Protein AF-E0UNJ6-F1 (afdb_monomer_lite)

Organism: Gloeothece verrucosa (strain PCC 7822) (NCBI:txid497965)

Radius of gyration: 20.44 Å; chains: 1; bounding box: 39×30×59 Å

Secondary structure (DSSP, 8-state):
-----PPP------HHHHHHHHHHHHHTTS-HHHHHHHHHHHHHHHHHHTT-S-THHHHHHHHHHHHHHHTTPPPPHHHHHHHHHHTT--HHHHHHHHHHHT---

Structure (mmCIF, N/CA/C/O backbone):
data_AF-E0UNJ6-F1
#
_entry.id   AF-E0UNJ6-F1
#
loop_
_atom_site.group_PDB
_atom_site.id
_atom_site.type_symbol
_atom_site.label_atom_id
_atom_site.label_alt_id
_atom_site.label_comp_id
_atom_site.label_asym_id
_atom_site.label_entity_id
_atom_site.label_seq_id
_atom_site.pdbx_PDB_ins_code
_atom_site.Cartn_x
_atom_site.Cartn_y
_atom_site.Cartn_z
_atom_site.occupancy
_atom_site.B_iso_or_equiv
_atom_site.auth_seq_id
_atom_site.auth_comp_id
_atom_site.auth_asym_id
_atom_site.auth_atom_id
_atom_site.pdbx_PDB_model_num
ATOM 1 N N . MET A 1 1 ? 7.438 19.150 11.777 1.00 32.78 1 MET A N 1
ATOM 2 C CA . MET A 1 1 ? 8.409 18.359 10.988 1.00 32.78 1 MET A CA 1
ATOM 3 C C . MET A 1 1 ? 7.740 17.036 10.649 1.00 32.78 1 MET A C 1
ATOM 5 O O . MET A 1 1 ? 7.672 16.172 11.511 1.00 32.78 1 MET A O 1
ATOM 9 N N . THR A 1 2 ? 7.133 16.905 9.469 1.00 41.06 2 THR A N 1
ATOM 10 C CA . THR A 1 2 ? 6.477 15.654 9.058 1.00 41.06 2 THR A CA 1
ATOM 11 C C . THR A 1 2 ? 7.558 14.631 8.712 1.00 41.06 2 THR A C 1
ATOM 13 O O . THR A 1 2 ? 8.374 14.833 7.816 1.00 41.06 2 THR A O 1
ATOM 16 N N . ASN A 1 3 ? 7.634 13.558 9.495 1.00 41.41 3 ASN A N 1
ATOM 17 C CA . ASN A 1 3 ? 8.621 12.504 9.311 1.00 41.41 3 ASN A CA 1
ATOM 18 C C . ASN A 1 3 ? 8.174 11.637 8.123 1.00 41.41 3 ASN A C 1
ATOM 20 O O . ASN A 1 3 ? 7.312 10.771 8.278 1.00 41.41 3 ASN A O 1
ATOM 24 N N . VAL A 1 4 ? 8.698 11.909 6.923 1.00 50.72 4 VAL A N 1
ATOM 25 C CA . VAL A 1 4 ? 8.439 11.080 5.736 1.00 50.72 4 VAL A CA 1
ATOM 26 C C . VAL A 1 4 ? 9.159 9.748 5.939 1.00 50.72 4 VAL A C 1
ATOM 28 O O . VAL A 1 4 ? 10.328 9.575 5.597 1.00 50.72 4 VAL A O 1
ATOM 31 N N . THR A 1 5 ? 8.469 8.803 6.568 1.00 56.72 5 THR A N 1
ATOM 32 C CA . THR A 1 5 ? 9.004 7.470 6.841 1.00 56.72 5 THR A CA 1
ATOM 33 C C . THR A 1 5 ? 8.970 6.642 5.560 1.00 56.72 5 THR A C 1
ATOM 35 O O . THR A 1 5 ? 7.941 6.101 5.166 1.00 56.72 5 THR A O 1
ATOM 38 N N . SER A 1 6 ? 10.121 6.537 4.895 1.00 70.31 6 SER A N 1
ATOM 39 C CA . SER A 1 6 ? 10.298 5.629 3.760 1.00 70.31 6 SER A CA 1
ATOM 40 C C . SER A 1 6 ? 10.377 4.181 4.254 1.00 70.31 6 SER A C 1
ATOM 42 O O . SER A 1 6 ? 11.215 3.846 5.096 1.00 70.31 6 SER A O 1
ATOM 44 N N . LYS A 1 7 ? 9.499 3.310 3.743 1.00 79.00 7 LYS A N 1
ATOM 45 C CA . LYS A 1 7 ? 9.528 1.861 3.996 1.00 79.00 7 LYS A CA 1
ATOM 46 C C . LYS A 1 7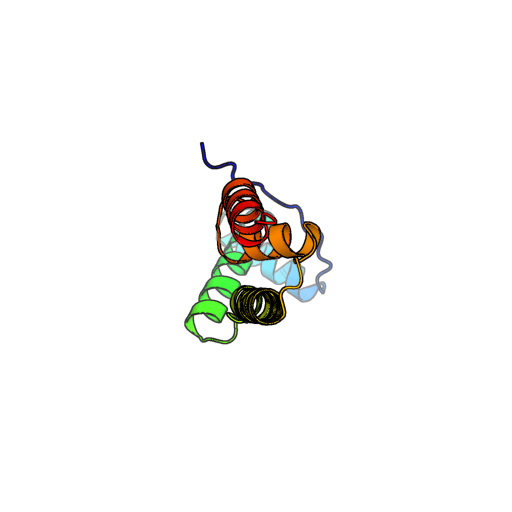 ? 10.089 1.143 2.769 1.00 79.00 7 LYS A C 1
ATOM 48 O O . LYS A 1 7 ? 9.700 1.446 1.646 1.00 79.00 7 LYS A O 1
ATOM 53 N N . 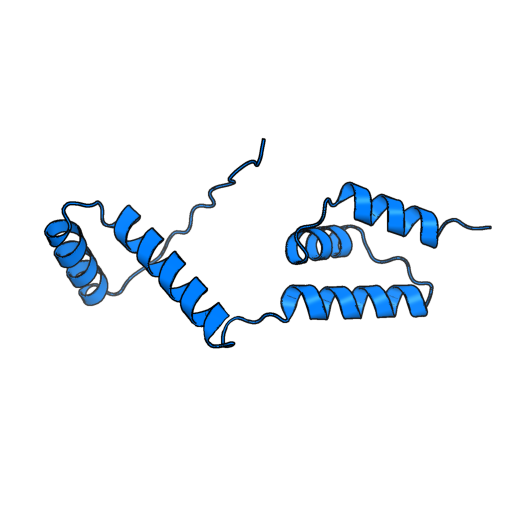ARG A 1 8 ? 10.997 0.184 2.982 1.00 83.06 8 ARG A N 1
ATOM 54 C CA . ARG A 1 8 ? 11.588 -0.623 1.901 1.00 83.06 8 ARG A CA 1
ATOM 55 C C . ARG A 1 8 ? 10.705 -1.827 1.586 1.00 83.06 8 ARG A C 1
ATOM 57 O O . ARG A 1 8 ? 10.284 -2.537 2.495 1.00 83.06 8 ARG A O 1
ATOM 64 N N . LEU A 1 9 ? 10.487 -2.063 0.298 1.00 84.12 9 LEU A N 1
ATOM 65 C CA . LEU A 1 9 ? 9.755 -3.200 -0.246 1.00 84.12 9 LEU A CA 1
ATOM 66 C C . LEU A 1 9 ? 10.682 -3.951 -1.210 1.00 84.12 9 LEU A C 1
ATOM 68 O O . LEU A 1 9 ? 11.254 -3.332 -2.103 1.00 84.12 9 LEU A O 1
ATOM 72 N N . ASN A 1 10 ? 10.836 -5.263 -1.027 1.00 88.94 10 ASN A N 1
ATOM 73 C CA . ASN A 1 10 ? 11.558 -6.126 -1.965 1.00 88.94 10 ASN A CA 1
ATOM 74 C C . ASN A 1 10 ? 10.535 -6.866 -2.829 1.00 88.94 10 ASN A C 1
ATOM 76 O O . ASN A 1 10 ? 9.637 -7.512 -2.291 1.00 88.94 10 ASN A O 1
ATOM 80 N N . LEU A 1 11 ? 10.666 -6.768 -4.151 1.00 85.25 11 LEU A N 1
ATOM 81 C CA . LEU A 1 11 ? 9.755 -7.377 -5.119 1.00 85.25 11 LEU A CA 1
ATOM 82 C C . LEU A 1 11 ? 10.529 -8.338 -6.019 1.00 85.25 11 LEU A C 1
ATOM 84 O O . LEU A 1 11 ? 11.663 -8.058 -6.398 1.00 85.25 11 LEU A O 1
ATOM 88 N N . SER A 1 12 ? 9.906 -9.462 -6.362 1.00 92.31 12 SER A N 1
ATOM 89 C CA . SER A 1 12 ? 10.379 -10.360 -7.418 1.00 92.31 12 SER A CA 1
ATOM 90 C C . SER A 1 12 ? 9.510 -10.140 -8.648 1.00 92.31 12 SER A C 1
ATOM 92 O O . SER A 1 12 ? 8.286 -10.212 -8.550 1.00 92.31 12 SER A O 1
ATOM 94 N N . LEU A 1 13 ? 10.139 -9.832 -9.779 1.00 90.12 13 LEU A N 1
ATOM 95 C CA . LEU A 1 13 ? 9.459 -9.537 -11.036 1.00 90.12 13 LEU A CA 1
ATOM 96 C C . LEU A 1 13 ? 9.776 -10.640 -12.054 1.00 90.12 13 LEU A C 1
ATOM 98 O O . LEU A 1 13 ? 10.905 -11.134 -12.064 1.00 90.12 13 LEU A O 1
ATOM 102 N N . PRO A 1 14 ? 8.819 -11.019 -12.916 1.00 95.75 14 PRO A N 1
ATOM 103 C CA . PRO A 1 14 ? 9.117 -11.812 -14.100 1.00 95.75 14 PRO A CA 1
ATOM 104 C C . PRO A 1 14 ? 10.162 -11.116 -14.978 1.00 95.75 14 PRO A C 1
ATOM 106 O O . PRO A 1 14 ? 10.163 -9.890 -15.085 1.00 95.75 14 PRO A O 1
ATOM 109 N N . GLU A 1 15 ? 11.010 -11.896 -15.643 1.00 94.06 15 GLU A N 1
ATOM 110 C CA . GLU A 1 15 ? 12.163 -11.374 -16.389 1.00 94.06 15 GLU A CA 1
ATOM 111 C C . GLU A 1 15 ? 11.768 -10.383 -17.493 1.00 94.06 15 GLU A C 1
ATOM 113 O O . GLU A 1 15 ? 12.325 -9.293 -17.563 1.00 94.06 15 GLU A O 1
ATOM 118 N N . HIS A 1 16 ? 10.707 -10.682 -18.250 1.00 96.44 16 HIS A N 1
ATOM 119 C CA . HIS A 1 16 ? 10.180 -9.769 -19.272 1.00 96.44 16 HIS A CA 1
ATOM 120 C C . HIS A 1 16 ? 9.793 -8.395 -18.698 1.00 96.44 16 HIS A C 1
ATOM 122 O O . HIS A 1 16 ? 10.108 -7.363 -19.279 1.00 96.44 16 HIS A O 1
ATOM 128 N N . LEU A 1 17 ? 9.161 -8.368 -17.521 1.00 94.75 17 LEU A N 1
ATOM 129 C CA . LEU A 1 17 ? 8.733 -7.128 -16.880 1.00 94.75 17 LEU A CA 1
ATOM 130 C C . LEU A 1 17 ? 9.935 -6.333 -16.354 1.00 94.75 17 LEU A C 1
ATOM 132 O O . LEU A 1 17 ? 9.923 -5.102 -16.358 1.00 94.75 17 LEU A O 1
ATOM 136 N N . TYR A 1 18 ? 10.967 -7.035 -15.882 1.00 95.25 18 TYR A N 1
ATOM 137 C CA . TYR A 1 18 ? 12.215 -6.413 -15.456 1.00 95.25 18 TYR A CA 1
ATOM 138 C C . TYR A 1 18 ? 12.928 -5.737 -16.633 1.00 95.25 18 TYR A C 1
ATOM 140 O O . TYR A 1 18 ? 13.351 -4.587 -16.506 1.00 95.25 18 TYR A O 1
ATOM 148 N N . ASP A 1 19 ? 13.013 -6.413 -17.779 1.00 96.56 19 ASP A N 1
ATOM 149 C CA . ASP A 1 19 ? 13.629 -5.860 -18.986 1.00 96.56 19 ASP A CA 1
ATOM 150 C C . ASP A 1 19 ? 12.863 -4.648 -19.522 1.00 96.56 19 ASP A C 1
ATOM 152 O O . ASP A 1 19 ? 13.480 -3.614 -19.794 1.00 96.56 19 ASP A O 1
ATOM 156 N N . ASP A 1 20 ? 11.532 -4.723 -19.585 1.00 96.56 20 ASP A N 1
ATOM 157 C CA . ASP A 1 20 ? 10.683 -3.597 -19.990 1.00 96.56 20 ASP A CA 1
ATOM 158 C C . ASP A 1 20 ? 10.882 -2.387 -19.066 1.00 96.56 20 ASP A C 1
ATOM 160 O O . ASP A 1 20 ? 11.041 -1.248 -19.520 1.00 96.56 20 ASP A O 1
ATOM 164 N N . LEU A 1 21 ? 10.929 -2.628 -17.750 1.00 95.06 21 LEU A N 1
ATOM 165 C CA . LEU A 1 21 ? 11.175 -1.584 -16.759 1.00 95.06 21 LEU A CA 1
ATOM 166 C C . LEU A 1 21 ? 12.571 -0.972 -16.926 1.00 95.06 21 LEU A C 1
ATOM 168 O O . LEU A 1 21 ? 12.716 0.247 -16.811 1.00 95.06 21 LEU A O 1
ATOM 172 N N . ARG A 1 22 ? 13.588 -1.791 -17.212 1.00 95.94 22 ARG A N 1
ATOM 173 C CA . ARG A 1 22 ? 14.959 -1.328 -17.455 1.00 95.94 22 ARG A CA 1
ATOM 174 C C . ARG A 1 22 ? 15.031 -0.435 -18.686 1.00 95.94 22 ARG A C 1
ATOM 176 O O . ARG A 1 22 ? 15.488 0.699 -18.575 1.00 95.94 22 ARG A O 1
ATOM 183 N N . ILE A 1 23 ? 14.515 -0.910 -19.820 1.00 97.38 23 ILE A N 1
ATOM 184 C CA . ILE A 1 23 ? 14.502 -0.164 -21.087 1.00 97.38 23 ILE A CA 1
ATOM 185 C C . ILE A 1 23 ? 13.786 1.176 -20.902 1.00 97.38 23 ILE A C 1
ATOM 187 O O . ILE A 1 23 ? 14.261 2.219 -21.359 1.00 97.38 23 ILE A O 1
ATOM 191 N N . TRP A 1 24 ? 12.657 1.176 -20.192 1.00 97.38 24 TRP A N 1
ATOM 192 C CA . TRP A 1 24 ? 11.905 2.400 -19.954 1.00 97.38 24 TRP A CA 1
ATOM 193 C C . TRP A 1 24 ? 12.625 3.374 -19.011 1.00 97.38 24 TRP A C 1
ATOM 195 O O . TRP A 1 24 ? 12.565 4.591 -19.217 1.00 97.38 24 TRP A O 1
ATOM 205 N N . ALA A 1 25 ? 13.318 2.863 -17.992 1.00 96.75 25 ALA A N 1
ATOM 206 C CA . ALA A 1 25 ? 14.121 3.673 -17.080 1.00 96.75 25 ALA A CA 1
ATOM 207 C C . ALA A 1 25 ? 15.272 4.361 -17.824 1.00 96.75 25 ALA A C 1
ATOM 209 O O . ALA A 1 25 ? 15.436 5.580 -17.700 1.00 96.75 25 ALA A O 1
ATOM 210 N N . ASP A 1 26 ? 15.980 3.598 -18.660 1.00 97.12 26 ASP A N 1
ATOM 211 C CA . ASP A 1 26 ? 17.078 4.081 -19.497 1.00 97.12 26 ASP A CA 1
ATOM 212 C C . ASP A 1 26 ? 16.592 5.156 -20.476 1.00 97.12 26 ASP A C 1
ATOM 214 O O . ASP A 1 26 ? 17.192 6.228 -20.571 1.00 97.12 26 ASP A O 1
ATOM 218 N N . HIS A 1 27 ? 15.443 4.938 -21.125 1.00 97.19 27 HIS A N 1
ATOM 219 C CA . HIS A 1 27 ? 14.835 5.919 -22.028 1.00 97.19 27 HIS A CA 1
ATOM 220 C C . HIS A 1 27 ? 14.477 7.244 -21.327 1.00 97.19 27 HIS A C 1
ATOM 222 O O . HIS A 1 27 ? 14.527 8.308 -21.940 1.00 97.19 27 HIS A O 1
ATOM 228 N N . GLN A 1 28 ? 14.103 7.208 -20.044 1.00 94.62 28 GLN A N 1
ATOM 229 C CA . GLN A 1 28 ? 13.814 8.415 -19.258 1.00 94.62 28 GLN A CA 1
ATOM 230 C C . GLN A 1 28 ? 15.049 9.016 -18.569 1.00 94.62 28 GLN A C 1
ATOM 232 O O . GLN A 1 28 ? 14.920 10.040 -17.895 1.00 94.62 28 GLN A O 1
ATOM 237 N N . GLY A 1 29 ? 16.223 8.387 -18.682 1.00 95.50 29 GLY A N 1
ATOM 238 C CA . GLY A 1 29 ? 17.435 8.819 -17.987 1.00 95.50 29 GLY A CA 1
ATOM 239 C C . GLY A 1 29 ? 17.310 8.764 -16.460 1.00 95.50 29 GLY A C 1
ATOM 240 O O . GLY A 1 29 ? 17.891 9.598 -15.764 1.00 95.50 29 GLY A O 1
ATOM 241 N N . ARG A 1 30 ? 16.527 7.819 -15.920 1.00 93.94 30 ARG A N 1
ATOM 242 C CA . ARG A 1 30 ? 16.305 7.667 -14.471 1.00 93.94 30 ARG A CA 1
ATOM 243 C C . ARG A 1 30 ? 16.591 6.247 -14.006 1.00 93.94 30 ARG A C 1
ATOM 245 O O . ARG A 1 30 ? 16.552 5.312 -14.790 1.00 93.94 30 ARG A O 1
ATOM 252 N N . SER A 1 31 ? 16.843 6.062 -12.709 1.00 95.50 31 SER A N 1
ATOM 253 C CA . SER A 1 31 ? 17.044 4.717 -12.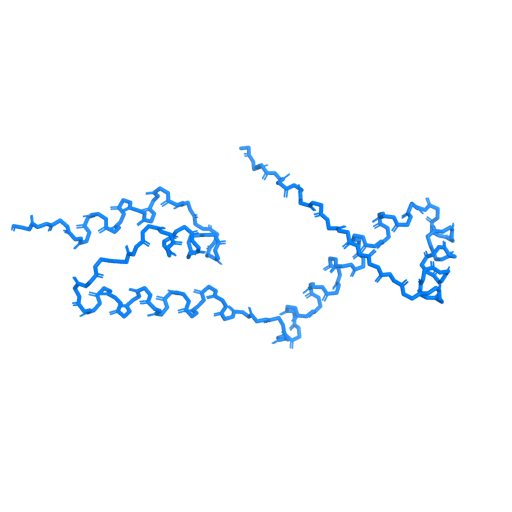162 1.00 95.50 31 SER A CA 1
ATOM 254 C C . SER A 1 31 ? 15.752 3.894 -12.210 1.00 95.50 31 SER A C 1
ATOM 256 O O . SER A 1 31 ? 14.653 4.427 -12.020 1.00 95.50 31 SER A O 1
ATOM 258 N N . MET A 1 32 ? 15.880 2.574 -12.382 1.00 94.31 32 MET A N 1
ATOM 259 C CA . MET A 1 32 ? 14.737 1.653 -12.318 1.00 94.31 32 MET A CA 1
ATOM 260 C C . MET A 1 32 ? 13.970 1.767 -10.998 1.00 94.31 32 MET A C 1
ATOM 262 O O . MET A 1 32 ? 12.746 1.736 -11.002 1.00 94.31 32 MET A O 1
ATOM 266 N N . ALA A 1 33 ? 14.670 1.960 -9.874 1.00 91.44 33 ALA A N 1
ATOM 267 C CA . ALA A 1 33 ? 14.040 2.135 -8.566 1.00 91.44 33 ALA A CA 1
ATOM 268 C C . ALA A 1 33 ? 13.154 3.392 -8.517 1.00 91.44 33 ALA A C 1
ATOM 270 O O . ALA A 1 33 ? 12.029 3.340 -8.021 1.00 91.44 33 ALA A O 1
ATOM 271 N N . ASN A 1 34 ? 13.624 4.509 -9.081 1.00 92.12 34 ASN A N 1
ATOM 272 C CA . ASN A 1 34 ? 12.828 5.733 -9.161 1.00 92.12 34 ASN A CA 1
ATOM 273 C C . ASN A 1 34 ? 11.638 5.560 -10.111 1.00 92.12 34 ASN A C 1
ATOM 275 O O . ASN A 1 34 ? 10.542 6.032 -9.804 1.00 92.12 34 ASN A O 1
ATOM 279 N N . LEU A 1 35 ? 11.827 4.855 -11.236 1.00 94.19 35 LEU A N 1
ATOM 280 C CA . LEU A 1 35 ? 10.728 4.521 -12.139 1.00 94.19 35 LEU A CA 1
ATOM 281 C C . LEU A 1 35 ? 9.672 3.663 -11.445 1.00 94.19 35 LEU A C 1
ATOM 283 O O . LEU A 1 35 ? 8.499 4.016 -11.504 1.00 94.19 35 LEU A O 1
ATOM 287 N N . ALA A 1 36 ? 10.082 2.606 -10.750 1.00 92.81 36 ALA A N 1
ATOM 288 C CA . ALA A 1 36 ? 9.186 1.727 -10.011 1.00 92.81 36 ALA A CA 1
ATOM 289 C C . ALA A 1 36 ? 8.397 2.485 -8.935 1.00 92.81 36 ALA A C 1
ATOM 291 O O . ALA A 1 36 ? 7.177 2.357 -8.879 1.00 92.81 36 ALA A O 1
ATOM 292 N N . ASN A 1 37 ? 9.061 3.329 -8.137 1.00 91.69 37 ASN A N 1
ATOM 293 C CA . ASN A 1 37 ? 8.391 4.145 -7.119 1.00 91.69 37 ASN A CA 1
ATOM 294 C C . ASN A 1 37 ? 7.321 5.057 -7.730 1.00 91.69 37 ASN A C 1
ATOM 296 O O . ASN A 1 37 ? 6.189 5.076 -7.253 1.00 91.69 37 ASN A O 1
ATOM 300 N N . PHE A 1 38 ? 7.652 5.753 -8.820 1.00 92.31 38 PHE A N 1
ATOM 301 C CA . PHE A 1 38 ? 6.700 6.612 -9.524 1.00 92.31 38 PHE A CA 1
ATOM 302 C C . PHE A 1 38 ? 5.509 5.824 -10.088 1.00 92.31 38 PHE A C 1
ATOM 304 O O . PHE A 1 38 ? 4.366 6.270 -9.996 1.00 92.31 38 PHE A O 1
ATOM 311 N N . LEU A 1 39 ? 5.757 4.652 -10.681 1.00 93.94 39 LEU A N 1
ATOM 312 C CA . LE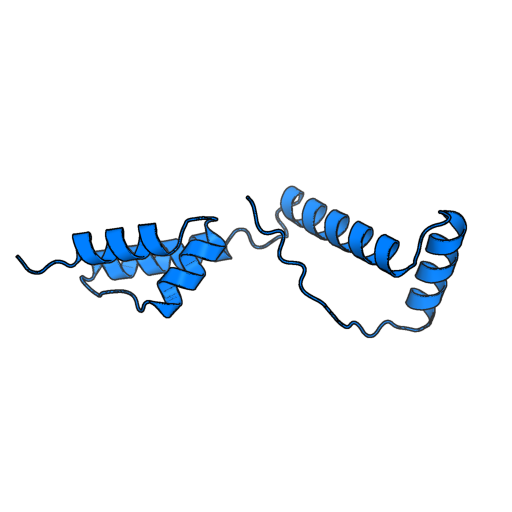U A 1 39 ? 4.688 3.815 -11.229 1.00 93.94 39 LEU A CA 1
ATOM 313 C C . LEU A 1 39 ? 3.774 3.277 -10.131 1.00 93.94 39 LEU A C 1
ATOM 315 O O . LEU A 1 39 ? 2.558 3.270 -10.314 1.00 93.94 39 LEU A O 1
ATOM 319 N N . LEU A 1 40 ? 4.334 2.877 -8.989 1.00 92.19 40 LEU A N 1
ATOM 320 C CA . LEU A 1 40 ? 3.560 2.448 -7.826 1.00 92.19 40 LEU A CA 1
ATOM 321 C C . LEU A 1 40 ? 2.692 3.588 -7.286 1.00 92.19 40 LEU A C 1
ATOM 323 O O . LEU A 1 40 ? 1.495 3.397 -7.084 1.00 92.19 40 LEU A O 1
ATOM 327 N N . GLU A 1 41 ? 3.264 4.780 -7.111 1.00 90.62 41 GLU A N 1
ATOM 328 C CA . GLU A 1 41 ? 2.532 5.964 -6.654 1.00 90.62 41 GLU A CA 1
ATOM 329 C C . GLU A 1 41 ? 1.381 6.319 -7.601 1.00 90.62 41 GLU A C 1
ATOM 331 O O . GLU A 1 41 ? 0.242 6.513 -7.162 1.00 90.62 41 GLU A O 1
ATOM 336 N N . ARG A 1 42 ? 1.652 6.338 -8.911 1.00 93.06 42 ARG A N 1
ATOM 337 C CA . ARG A 1 42 ? 0.633 6.598 -9.931 1.00 93.06 42 ARG A CA 1
ATOM 338 C C . ARG A 1 42 ? -0.462 5.533 -9.927 1.00 93.06 42 ARG A C 1
ATOM 340 O O . ARG A 1 42 ? -1.636 5.887 -10.002 1.00 93.06 42 ARG A O 1
ATOM 347 N N . SER A 1 43 ? -0.099 4.256 -9.822 1.00 91.81 43 SER A N 1
ATOM 348 C CA . SER A 1 43 ? -1.062 3.145 -9.829 1.00 91.81 43 SER A CA 1
ATOM 349 C C . SER A 1 43 ? -1.978 3.198 -8.606 1.00 91.81 43 SER A C 1
ATOM 351 O O . SER A 1 43 ? -3.193 3.109 -8.746 1.00 91.81 43 SER A O 1
ATOM 353 N N . ILE A 1 44 ? -1.418 3.444 -7.417 1.00 89.50 44 ILE A N 1
ATOM 354 C CA . ILE A 1 44 ? -2.198 3.619 -6.183 1.00 89.50 44 ILE A CA 1
ATOM 355 C C . ILE A 1 44 ? -3.102 4.852 -6.275 1.00 89.50 44 ILE A C 1
ATOM 357 O O . ILE A 1 44 ? -4.259 4.796 -5.868 1.00 89.50 44 ILE A O 1
ATOM 361 N N . SER A 1 45 ? -2.592 5.967 -6.800 1.00 86.19 45 SER A N 1
ATOM 362 C CA . SER A 1 45 ? -3.385 7.193 -6.957 1.00 86.19 45 SER A CA 1
ATOM 363 C C . SER A 1 45 ? -4.555 6.989 -7.919 1.00 86.19 45 SER A C 1
ATOM 365 O O . SER A 1 45 ? -5.658 7.440 -7.635 1.00 86.19 45 SER A O 1
ATOM 367 N N . THR A 1 46 ? -4.328 6.256 -9.010 1.00 88.75 46 THR A N 1
ATOM 368 C CA . THR A 1 46 ? -5.368 5.893 -9.985 1.00 88.75 46 THR A CA 1
ATOM 369 C C . THR A 1 46 ? -6.420 4.999 -9.334 1.00 88.75 46 THR A C 1
ATOM 371 O O . THR A 1 46 ? -7.589 5.359 -9.326 1.00 88.75 46 THR A O 1
ATOM 374 N N . ALA A 1 47 ? -6.008 3.937 -8.633 1.00 84.94 47 ALA A N 1
ATOM 375 C CA . ALA A 1 47 ? -6.929 3.067 -7.900 1.00 84.94 47 ALA A CA 1
ATOM 376 C C . ALA A 1 47 ? -7.781 3.829 -6.865 1.00 84.94 47 ALA A C 1
ATOM 378 O O . ALA A 1 47 ? -8.937 3.481 -6.634 1.00 84.94 47 ALA A O 1
ATOM 379 N N . LYS A 1 48 ? -7.234 4.877 -6.229 1.00 81.88 48 LYS A N 1
ATOM 380 C CA . LYS A 1 48 ? -7.992 5.740 -5.305 1.00 81.88 48 LYS A CA 1
ATOM 381 C C . LYS A 1 48 ? -9.042 6.584 -6.020 1.00 81.88 48 LYS A C 1
ATOM 383 O O . LYS A 1 48 ? -10.132 6.751 -5.483 1.00 81.88 48 LYS A O 1
ATOM 388 N N . VAL A 1 49 ? -8.709 7.127 -7.189 1.00 81.75 49 VAL A N 1
ATOM 389 C CA . VAL A 1 49 ? -9.642 7.909 -8.014 1.00 81.75 49 VAL A CA 1
ATOM 390 C C . VAL A 1 49 ? -10.744 7.014 -8.579 1.00 81.75 49 VAL A C 1
ATOM 392 O O . VAL A 1 49 ? -11.911 7.395 -8.545 1.00 81.75 49 VAL A O 1
ATOM 395 N N . ASP A 1 50 ? -10.387 5.807 -9.011 1.00 83.75 50 ASP A N 1
ATOM 396 C CA . ASP A 1 50 ? -11.303 4.852 -9.640 1.00 83.75 50 ASP A CA 1
ATOM 397 C C . ASP A 1 50 ? -12.162 4.083 -8.617 1.00 83.75 50 ASP A C 1
ATOM 399 O O . ASP A 1 50 ? -13.041 3.307 -8.985 1.00 83.75 50 ASP A O 1
ATOM 403 N N . GLY A 1 51 ? -11.932 4.299 -7.316 1.00 76.31 51 GLY A N 1
ATOM 404 C CA . GLY A 1 51 ? -12.673 3.648 -6.233 1.00 76.31 51 GLY A CA 1
ATOM 405 C C . GLY A 1 51 ? -12.327 2.169 -6.021 1.00 76.31 51 GLY A C 1
ATOM 406 O O . GLY A 1 51 ? -12.984 1.496 -5.230 1.00 76.31 51 GLY A O 1
ATOM 407 N N . GLU A 1 52 ? -11.294 1.655 -6.692 1.00 77.88 52 GLU A N 1
ATOM 408 C CA . GLU A 1 52 ? -10.767 0.297 -6.494 1.00 77.88 52 GLU A CA 1
ATOM 409 C C . GLU A 1 52 ? -9.916 0.186 -5.227 1.00 77.88 52 GLU A C 1
ATOM 411 O O . GLU A 1 52 ? -9.754 -0.894 -4.649 1.00 77.88 52 GLU A O 1
ATOM 416 N N . PHE A 1 53 ? -9.348 1.307 -4.782 1.00 75.81 53 PHE A N 1
ATOM 417 C CA . PHE A 1 53 ? -8.622 1.346 -3.529 1.00 75.81 53 PHE A CA 1
ATOM 418 C C . PHE A 1 53 ? -9.618 1.142 -2.385 1.00 75.81 53 PHE A C 1
ATOM 420 O O . PHE A 1 53 ? -10.589 1.892 -2.299 1.00 75.81 53 PHE A O 1
ATOM 427 N N . PRO A 1 54 ? -9.396 0.177 -1.475 1.00 65.56 54 PRO A N 1
ATOM 428 C CA . PRO A 1 54 ? -10.286 -0.016 -0.346 1.00 65.56 54 PRO A CA 1
ATOM 429 C C . PRO A 1 54 ? -10.194 1.207 0.574 1.00 65.56 54 PRO A C 1
ATOM 431 O O . PRO A 1 54 ? -9.350 1.277 1.468 1.00 65.56 54 PRO A O 1
ATOM 434 N N . THR A 1 55 ? -11.107 2.160 0.392 1.00 57.72 55 THR A N 1
ATOM 435 C CA . THR A 1 55 ? -11.359 3.304 1.286 1.00 57.72 55 THR A CA 1
ATOM 436 C C . THR A 1 55 ? -11.746 2.838 2.698 1.00 57.72 55 THR A C 1
ATOM 438 O O . THR A 1 55 ? -11.686 3.578 3.675 1.00 57.72 55 THR A O 1
ATOM 441 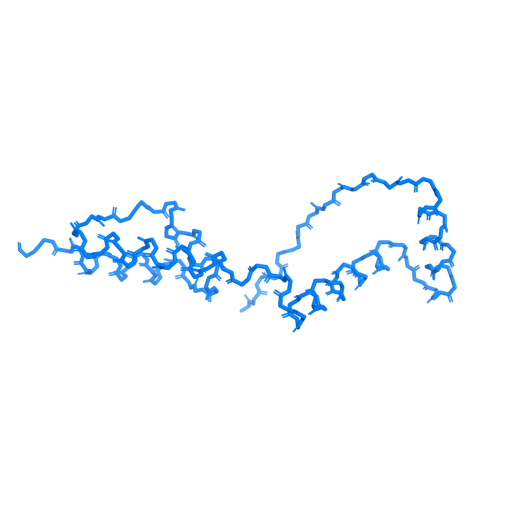N N . ASN A 1 56 ? -12.072 1.552 2.821 1.00 59.12 56 ASN A N 1
ATOM 442 C CA . ASN A 1 56 ? -12.836 0.994 3.920 1.00 59.12 56 ASN A CA 1
ATOM 443 C C . ASN A 1 56 ? -11.978 0.496 5.083 1.00 59.12 56 ASN A C 1
ATOM 445 O O . ASN A 1 56 ? -12.542 -0.015 6.044 1.00 59.12 56 ASN A O 1
ATOM 449 N N . ALA A 1 57 ? -10.642 0.575 5.032 1.00 62.09 57 ALA A N 1
ATOM 450 C CA . ALA A 1 57 ? -9.842 0.190 6.196 1.00 62.09 57 ALA A CA 1
ATOM 451 C C . ALA A 1 57 ? -10.171 1.130 7.369 1.00 62.09 57 ALA A C 1
ATOM 453 O O . ALA A 1 57 ? -10.811 0.714 8.336 1.00 62.09 57 ALA A O 1
ATOM 454 N N . GLY A 1 58 ? -9.869 2.423 7.224 1.00 65.12 58 GLY A N 1
ATOM 455 C CA . GLY A 1 58 ? -10.167 3.425 8.250 1.00 65.12 58 GLY A CA 1
ATOM 456 C C . GLY A 1 58 ? -11.633 3.429 8.676 1.00 65.12 58 GLY A C 1
ATOM 457 O O . GLY A 1 58 ? -11.912 3.420 9.873 1.00 65.12 58 GLY A O 1
ATOM 458 N N . GLU A 1 59 ? -12.564 3.335 7.725 1.00 70.00 59 GLU A N 1
ATOM 459 C CA . GLU A 1 59 ? -14.000 3.311 8.020 1.00 70.00 59 GLU A CA 1
ATOM 460 C C . GLU A 1 59 ? -14.443 2.041 8.753 1.00 70.00 59 GLU A C 1
ATOM 462 O O . GLU A 1 59 ? -15.171 2.132 9.739 1.00 70.00 59 GLU A O 1
ATOM 467 N N . ALA A 1 60 ? -13.979 0.852 8.356 1.00 71.69 60 ALA A N 1
ATOM 468 C CA . ALA A 1 60 ? -14.318 -0.382 9.065 1.00 71.69 60 ALA A CA 1
ATOM 469 C C . ALA A 1 60 ? -13.746 -0.380 10.488 1.00 71.69 60 ALA A C 1
ATOM 471 O O . ALA A 1 60 ? -14.434 -0.789 11.427 1.00 71.69 60 ALA A O 1
ATOM 472 N N . GLN A 1 61 ? -12.517 0.117 10.667 1.00 75.69 61 GLN A N 1
ATOM 473 C CA . GLN A 1 61 ? -11.926 0.278 11.995 1.00 75.69 61 GLN A CA 1
ATOM 474 C C . GLN A 1 61 ? -12.666 1.345 12.823 1.00 75.69 61 GLN A C 1
ATOM 476 O O . GLN A 1 61 ? -12.859 1.145 14.024 1.00 75.69 61 GLN A O 1
ATOM 481 N N . ALA A 1 62 ? -13.129 2.439 12.211 1.00 79.62 62 ALA A N 1
ATOM 482 C CA . ALA A 1 62 ? -13.908 3.480 12.883 1.00 79.62 62 ALA A CA 1
ATOM 483 C C . ALA A 1 62 ? -15.285 2.959 13.312 1.00 79.62 62 ALA A C 1
ATOM 485 O O . ALA A 1 62 ? -15.712 3.186 14.441 1.00 79.62 62 ALA A O 1
ATOM 486 N N . VAL A 1 63 ? -15.956 2.187 12.456 1.00 81.19 63 VAL A N 1
ATOM 487 C CA . VAL A 1 63 ? -17.229 1.533 12.780 1.00 81.19 63 VAL A CA 1
ATOM 488 C C . VAL A 1 63 ? -17.049 0.506 13.898 1.00 81.19 63 VAL A C 1
ATOM 490 O O . VAL A 1 63 ? -17.881 0.434 14.803 1.00 81.19 63 VAL A O 1
ATOM 493 N N . GLU A 1 64 ? -15.973 -0.283 13.879 1.00 81.81 64 GLU A N 1
ATOM 494 C CA . GLU A 1 64 ? -15.662 -1.215 14.968 1.00 81.81 64 GLU A CA 1
ATOM 495 C C . GLU A 1 64 ? -15.417 -0.471 16.292 1.00 81.81 64 GLU A C 1
ATOM 497 O O . GLU A 1 64 ? -15.917 -0.883 17.342 1.00 81.81 64 GLU A O 1
ATOM 502 N N . PHE A 1 65 ? -14.713 0.659 16.235 1.00 84.44 65 PHE A N 1
ATOM 503 C CA . PHE A 1 65 ? -14.478 1.533 17.380 1.00 84.44 65 PHE A CA 1
ATOM 504 C C . PHE A 1 65 ? -15.776 2.138 17.935 1.00 84.44 65 PHE A C 1
ATOM 506 O O . PHE A 1 65 ? -16.027 2.044 19.137 1.00 84.44 65 PHE A O 1
ATOM 513 N N . LEU A 1 66 ? -16.647 2.672 17.075 1.00 83.69 66 LEU A N 1
ATOM 514 C CA . LEU A 1 66 ? -17.956 3.200 17.474 1.00 83.69 66 LEU A CA 1
ATOM 515 C C . LEU A 1 66 ? -18.830 2.110 18.108 1.00 83.69 66 LEU A C 1
ATOM 517 O O . LEU A 1 66 ? -19.441 2.341 19.150 1.00 83.69 66 LEU A O 1
ATOM 521 N N . LYS A 1 67 ? -18.831 0.893 17.547 1.00 85.81 67 LYS A N 1
ATOM 522 C CA . LYS A 1 67 ? -19.532 -0.257 18.141 1.00 85.81 67 LYS A CA 1
ATOM 523 C C . LYS A 1 67 ? -19.013 -0.579 19.543 1.00 85.81 67 LYS A C 1
ATOM 525 O O . LYS A 1 67 ? -19.820 -0.836 20.435 1.00 85.81 67 LYS A O 1
ATOM 530 N N . ALA A 1 68 ? -17.700 -0.547 19.759 1.00 84.12 68 ALA A N 1
ATOM 531 C CA . ALA A 1 68 ? -17.117 -0.778 21.080 1.00 84.12 68 ALA A CA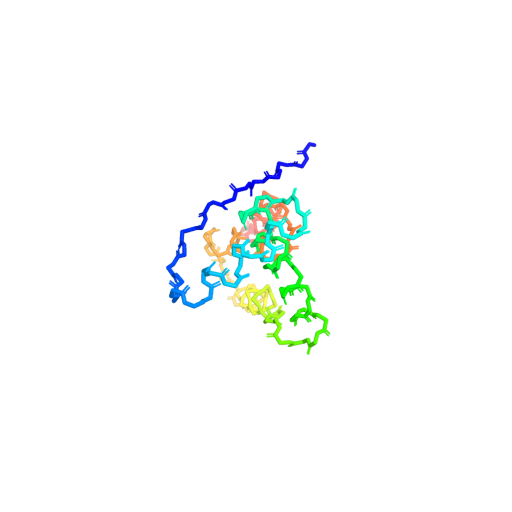 1
ATOM 532 C C . ALA A 1 68 ? -17.554 0.296 22.094 1.00 84.12 68 ALA A C 1
ATOM 534 O O . ALA A 1 68 ? -17.993 -0.051 23.192 1.00 84.12 68 ALA A O 1
ATOM 535 N N . ILE A 1 69 ? -17.569 1.575 21.692 1.00 84.69 69 ILE A N 1
ATOM 536 C CA . ILE A 1 69 ? -18.086 2.671 22.529 1.00 84.69 69 ILE A CA 1
ATOM 537 C C . ILE A 1 69 ? -19.556 2.438 22.894 1.00 84.69 69 ILE A C 1
ATOM 539 O O . ILE A 1 69 ? -19.907 2.521 24.069 1.00 84.69 69 ILE A O 1
ATOM 543 N N . THR A 1 70 ? -20.412 2.081 21.928 1.00 84.06 70 THR A N 1
ATOM 544 C CA . THR A 1 70 ? -21.844 1.833 22.202 1.00 84.06 70 THR A CA 1
ATOM 545 C C . THR A 1 70 ? -22.095 0.657 23.148 1.00 84.06 70 THR A C 1
ATOM 547 O O . THR A 1 70 ? -23.130 0.612 23.804 1.00 84.06 70 THR A O 1
ATOM 550 N N . LYS A 1 71 ? -21.148 -0.283 23.245 1.00 84.88 71 LYS A N 1
ATOM 551 C CA . LYS A 1 71 ? -21.211 -1.430 24.161 1.00 84.88 71 LYS A CA 1
ATOM 552 C C . LYS A 1 71 ? -20.595 -1.147 25.534 1.00 84.88 71 LYS A C 1
ATOM 554 O O . LYS A 1 71 ? -20.653 -2.011 26.402 1.00 84.88 71 LYS A O 1
ATOM 559 N N . GLY A 1 72 ? -19.989 0.027 25.737 1.00 81.38 72 GLY A N 1
ATOM 560 C CA . GLY A 1 72 ? -19.231 0.340 26.951 1.00 81.38 72 GLY A CA 1
ATOM 561 C C . GLY A 1 72 ? -17.909 -0.431 27.064 1.00 81.38 72 GLY A C 1
ATOM 562 O O . GLY A 1 72 ? -17.299 -0.461 28.132 1.00 81.38 72 GLY A O 1
ATOM 563 N N . GLU A 1 73 ? -17.448 -1.050 25.976 1.00 82.38 73 GLU A N 1
ATOM 564 C CA . GLU A 1 73 ? -16.203 -1.811 25.939 1.00 82.38 73 GLU A CA 1
ATOM 565 C C . GLU A 1 73 ? -15.048 -0.909 25.512 1.00 82.38 73 GLU A C 1
ATOM 567 O O . GLU A 1 73 ? -15.073 -0.303 24.439 1.00 82.38 73 GLU A O 1
ATOM 572 N N . ARG A 1 74 ? -13.990 -0.861 26.327 1.00 80.56 74 ARG A N 1
ATOM 573 C CA . ARG A 1 74 ? -12.780 -0.114 25.979 1.00 80.56 74 ARG A CA 1
ATOM 574 C C . ARG A 1 74 ? -12.024 -0.835 24.852 1.00 80.56 74 ARG A C 1
ATOM 576 O O . ARG A 1 74 ? -11.560 -1.962 25.059 1.00 80.56 74 ARG A O 1
ATOM 583 N N . PRO A 1 75 ? -11.825 -0.203 23.682 1.00 83.06 75 PRO A N 1
ATOM 584 C CA . PRO A 1 75 ? -11.011 -0.771 22.614 1.00 83.06 75 PRO A CA 1
ATOM 585 C C . PRO A 1 75 ? -9.555 -0.929 23.066 1.00 83.06 75 PRO A C 1
ATOM 587 O O . PRO A 1 75 ? -9.006 -0.073 23.755 1.00 83.06 75 PRO A O 1
ATOM 590 N N . LYS A 1 76 ? -8.897 -2.018 22.654 1.00 83.06 76 LYS A N 1
ATOM 591 C CA . LYS A 1 76 ? -7.470 -2.233 22.948 1.00 83.06 76 LYS A CA 1
ATOM 592 C C . LYS A 1 76 ? -6.613 -1.151 22.285 1.00 83.06 76 LYS A C 1
ATOM 594 O O . LYS A 1 76 ? -6.841 -0.824 21.121 1.00 83.06 76 LYS A O 1
ATOM 599 N N . ASN A 1 77 ? -5.542 -0.722 22.955 1.00 79.44 77 ASN A N 1
ATOM 600 C CA . ASN A 1 77 ? -4.601 0.276 22.425 1.00 79.44 77 ASN A CA 1
ATOM 601 C C . ASN A 1 77 ? -4.039 -0.106 21.045 1.00 79.44 77 ASN A C 1
ATOM 603 O O . ASN A 1 77 ? -3.889 0.749 20.183 1.00 79.44 77 ASN A O 1
ATOM 607 N N . SER A 1 78 ? -3.819 -1.398 20.777 1.00 76.81 78 SER A N 1
ATOM 608 C CA . SER A 1 78 ? -3.366 -1.872 19.462 1.00 76.81 78 SER A CA 1
ATOM 609 C C . SER A 1 78 ? -4.368 -1.623 18.326 1.00 76.81 78 SER A C 1
ATOM 611 O O . SER A 1 78 ? -3.953 -1.480 17.178 1.00 76.81 78 SER A O 1
ATOM 613 N N . LYS A 1 79 ? -5.673 -1.557 18.619 1.00 81.19 79 LYS A N 1
ATOM 614 C CA . LYS A 1 79 ? -6.711 -1.174 17.649 1.00 81.19 79 LYS A CA 1
ATOM 615 C C . LYS A 1 79 ? -6.784 0.344 17.480 1.00 81.19 79 LYS A C 1
ATOM 617 O O . LYS A 1 79 ? -6.964 0.801 16.359 1.00 81.19 79 LYS A O 1
ATOM 622 N N . LEU A 1 80 ? -6.573 1.107 18.556 1.00 81.38 80 LEU A N 1
ATOM 623 C CA . LEU A 1 80 ? -6.528 2.575 18.514 1.00 81.38 80 LEU A CA 1
ATOM 624 C C . LEU A 1 80 ? -5.360 3.083 17.669 1.00 81.38 80 LEU A C 1
ATOM 626 O O . LEU A 1 80 ? -5.560 3.947 16.830 1.00 81.38 80 LEU A O 1
ATOM 630 N N . VAL A 1 81 ? -4.171 2.495 17.812 1.00 82.12 81 VAL A N 1
ATOM 631 C CA . VAL A 1 81 ? -2.997 2.848 16.991 1.00 82.12 81 VAL A CA 1
ATOM 632 C C . VAL A 1 81 ? -3.272 2.602 15.504 1.00 82.12 81 VAL A C 1
ATOM 634 O O . VAL A 1 81 ? -2.946 3.435 14.663 1.00 82.12 81 VAL A O 1
ATOM 637 N N . LYS A 1 82 ? -3.904 1.468 15.170 1.00 78.62 82 LYS A N 1
ATOM 638 C CA . LYS A 1 82 ? -4.288 1.152 13.787 1.00 78.62 82 LYS A CA 1
ATOM 639 C C . LYS A 1 82 ? -5.306 2.154 13.254 1.00 78.62 82 LYS A C 1
ATOM 641 O O . LYS A 1 82 ? -5.120 2.663 12.159 1.00 78.62 82 LYS A O 1
ATOM 646 N N . LEU A 1 83 ? -6.336 2.462 14.040 1.00 82.00 83 LEU A N 1
ATOM 647 C CA . LEU A 1 83 ? -7.356 3.439 13.675 1.00 82.00 83 LEU A CA 1
ATOM 648 C C . LEU A 1 83 ? -6.761 4.838 13.474 1.00 82.00 83 LEU A C 1
ATOM 650 O O . LEU A 1 83 ? -7.043 5.470 12.465 1.00 82.00 83 LEU A O 1
ATOM 654 N N . ALA A 1 84 ? -5.906 5.290 14.392 1.00 82.75 84 ALA A N 1
ATOM 655 C CA . ALA A 1 84 ? -5.224 6.576 14.304 1.00 82.75 84 ALA A CA 1
ATOM 656 C C . ALA A 1 84 ? -4.374 6.665 13.032 1.00 82.75 84 ALA A C 1
ATOM 658 O O . ALA A 1 84 ? -4.483 7.632 12.287 1.00 82.75 84 ALA A O 1
ATOM 659 N N . HIS A 1 85 ? -3.609 5.614 12.721 1.00 79.44 85 HIS A N 1
ATOM 660 C CA . HIS A 1 85 ? -2.829 5.562 11.487 1.00 79.44 85 HIS A CA 1
ATOM 661 C C . HIS A 1 85 ? -3.707 5.543 10.226 1.00 79.44 85 HIS A C 1
ATOM 663 O O . HIS A 1 85 ? -3.356 6.165 9.229 1.00 79.44 85 HIS A O 1
ATOM 669 N N . CYS A 1 86 ? -4.849 4.851 10.261 1.00 75.81 86 CYS A N 1
ATOM 670 C CA . CYS A 1 86 ? -5.774 4.788 9.130 1.00 75.81 86 CYS A CA 1
ATOM 671 C C . CYS A 1 86 ? -6.565 6.085 8.904 1.00 75.81 86 CYS A C 1
ATOM 673 O O . CYS A 1 86 ? -6.974 6.335 7.775 1.00 75.81 86 CYS A O 1
ATOM 675 N N . LEU A 1 87 ? -6.801 6.876 9.952 1.00 78.25 87 LEU A N 1
ATOM 676 C CA . LEU A 1 87 ? -7.531 8.147 9.888 1.00 78.25 87 LEU A CA 1
ATOM 677 C C . LEU A 1 87 ? -6.609 9.374 9.827 1.00 78.25 87 LEU A C 1
ATOM 679 O O . LEU A 1 87 ? -7.108 10.493 9.873 1.00 78.25 87 LEU A O 1
ATOM 683 N N . ASP A 1 88 ? -5.292 9.165 9.746 1.00 78.12 88 ASP A N 1
ATOM 684 C CA . ASP A 1 88 ? -4.272 10.222 9.799 1.00 78.12 88 ASP A CA 1
ATOM 685 C C . ASP A 1 88 ? -4.411 11.132 11.038 1.00 78.12 88 ASP A C 1
ATOM 687 O O . ASP A 1 88 ? -4.308 12.356 10.981 1.00 78.12 88 ASP A O 1
ATOM 691 N N . LEU A 1 89 ? -4.692 10.512 12.189 1.00 80.06 89 LEU A N 1
ATOM 692 C CA . LEU A 1 89 ? -4.839 11.174 13.484 1.00 80.06 89 LEU A CA 1
ATOM 693 C C . LEU A 1 89 ? -3.629 10.898 14.379 1.00 80.06 89 LEU A C 1
ATOM 695 O O . LEU A 1 89 ? -3.021 9.823 14.338 1.00 80.06 89 LEU A O 1
ATOM 699 N N . GLU A 1 90 ? -3.330 11.833 15.281 1.00 82.56 90 GLU A N 1
ATOM 700 C CA . GLU A 1 90 ? -2.345 11.587 16.330 1.00 82.56 90 GLU A CA 1
ATOM 701 C C . GLU A 1 90 ? -2.853 10.521 17.311 1.00 82.56 90 GLU A C 1
ATOM 703 O O . GLU A 1 90 ? -3.935 10.624 17.895 1.00 82.56 90 GLU A O 1
ATOM 708 N N . THR A 1 91 ? -2.042 9.480 17.517 1.00 84.00 91 THR A N 1
ATOM 709 C CA . THR A 1 91 ? -2.400 8.350 18.388 1.00 84.00 91 THR A CA 1
ATOM 710 C C . THR A 1 91 ? -2.644 8.801 19.828 1.00 84.00 91 THR A C 1
ATOM 712 O O . THR A 1 91 ? -3.590 8.330 20.459 1.00 84.00 91 THR A O 1
ATOM 715 N N . ASP A 1 92 ? -1.846 9.746 20.331 1.00 82.50 92 ASP A N 1
ATOM 716 C CA . ASP A 1 92 ? -1.970 10.252 21.701 1.00 82.50 92 ASP A CA 1
ATOM 717 C C . ASP A 1 92 ? -3.307 10.960 21.931 1.00 82.50 92 ASP A C 1
ATOM 719 O O . ASP A 1 92 ? -3.944 10.760 22.966 1.00 82.50 92 ASP A O 1
ATOM 723 N N . GLN A 1 93 ? -3.788 11.721 20.943 1.00 82.31 93 GLN A N 1
ATOM 724 C CA . GLN A 1 93 ? -5.093 12.378 21.014 1.00 82.31 93 GLN A CA 1
ATOM 725 C C . GLN A 1 93 ? -6.232 11.355 21.078 1.00 82.31 93 GLN A C 1
ATOM 727 O O . GLN A 1 93 ? -7.162 11.507 21.874 1.00 82.31 93 GLN A O 1
ATOM 732 N N . LEU A 1 94 ? -6.144 10.281 20.286 1.00 83.31 94 LEU A N 1
ATOM 733 C CA . LEU A 1 94 ? -7.158 9.228 20.272 1.00 83.31 94 LEU A CA 1
ATOM 734 C C . LEU A 1 94 ? -7.169 8.420 21.581 1.00 83.31 94 LEU A C 1
ATOM 736 O O . LEU A 1 94 ? -8.242 8.091 22.089 1.00 83.31 94 LEU A O 1
ATOM 740 N N . VAL A 1 95 ? -5.997 8.135 22.158 1.00 83.62 95 VAL A N 1
ATOM 741 C CA . VAL A 1 95 ? -5.879 7.457 23.461 1.00 83.62 95 VAL A CA 1
ATOM 742 C C . VAL A 1 95 ? -6.449 8.330 24.578 1.00 83.62 95 VAL A C 1
ATOM 744 O O . VAL A 1 95 ? -7.274 7.845 25.351 1.00 83.62 95 VAL A O 1
ATOM 747 N N . GLN A 1 96 ? -6.104 9.621 24.619 1.00 84.38 96 GLN A N 1
ATOM 748 C CA . GLN A 1 96 ? -6.653 10.561 25.603 1.00 84.38 96 GLN A CA 1
ATOM 749 C C . GLN A 1 96 ? -8.176 10.694 25.493 1.00 84.38 96 GLN A C 1
ATOM 751 O O . GLN A 1 96 ? -8.869 10.726 26.512 1.00 84.38 96 GLN A O 1
ATOM 756 N N . LEU A 1 97 ? -8.718 10.752 24.272 1.00 82.88 97 LEU A N 1
ATOM 757 C CA . LEU A 1 97 ? -10.163 10.769 24.049 1.00 82.88 97 LEU A CA 1
ATOM 758 C C . LEU A 1 97 ? -10.818 9.498 24.601 1.00 82.88 97 LEU A C 1
ATOM 760 O O . LEU A 1 97 ? -11.823 9.578 25.308 1.00 82.88 97 LEU A O 1
ATOM 764 N N . CYS A 1 98 ? -10.229 8.336 24.314 1.00 82.88 98 CYS A N 1
ATOM 765 C CA . CYS A 1 98 ? -10.702 7.061 24.838 1.00 82.88 98 CYS A CA 1
ATOM 766 C C . CYS A 1 98 ? -10.689 7.053 26.371 1.00 82.88 98 CYS A C 1
ATOM 768 O O . CYS A 1 98 ? -11.688 6.698 26.993 1.00 82.88 98 CYS A O 1
ATOM 770 N N . ASP A 1 99 ? -9.595 7.494 26.987 1.00 84.38 99 ASP A N 1
ATOM 771 C CA . ASP A 1 99 ? -9.462 7.532 28.442 1.00 84.38 99 ASP A CA 1
ATOM 772 C C . ASP A 1 99 ? -10.512 8.442 29.078 1.00 84.38 99 ASP A C 1
ATOM 774 O O . ASP A 1 99 ? -11.132 8.048 30.062 1.00 84.38 99 ASP A O 1
ATOM 778 N N . ARG A 1 100 ? -10.799 9.599 28.469 1.00 84.06 100 ARG A N 1
ATOM 779 C CA . ARG A 1 100 ? -11.859 10.520 28.911 1.00 84.06 100 ARG A CA 1
ATOM 780 C C . ARG A 1 100 ? -13.261 9.922 28.808 1.00 84.06 100 ARG A C 1
ATOM 782 O O . ARG A 1 100 ? -14.076 10.157 29.695 1.00 84.06 100 ARG A O 1
ATOM 789 N N . LEU A 1 101 ? -13.548 9.168 27.747 1.00 81.19 101 LEU A N 1
ATOM 790 C CA . LEU A 1 101 ? -14.859 8.543 27.526 1.00 81.19 101 LEU A CA 1
ATOM 791 C C . LEU A 1 101 ? -15.123 7.368 28.476 1.00 81.19 101 LEU A C 1
ATOM 793 O O . LEU A 1 101 ? -16.271 7.126 28.839 1.00 81.19 101 LEU A O 1
ATOM 797 N N . PHE A 1 102 ? -14.070 6.658 28.889 1.00 80.31 102 PHE A N 1
ATOM 798 C CA . PHE A 1 102 ? -14.155 5.504 29.788 1.00 80.31 102 PHE A CA 1
ATOM 799 C C . PHE A 1 102 ? -13.699 5.806 31.225 1.00 80.31 102 PHE A C 1
ATOM 801 O O . PHE A 1 102 ? -13.531 4.871 32.014 1.00 80.31 102 PHE A O 1
ATOM 808 N N . MET A 1 103 ? -13.505 7.078 31.601 1.00 73.12 103 MET A N 1
ATOM 809 C CA . MET A 1 103 ? -13.273 7.424 33.005 1.00 73.12 103 MET A CA 1
ATOM 810 C C . MET A 1 103 ? -14.490 6.990 33.823 1.00 73.12 103 MET A C 1
ATOM 812 O O . MET A 1 103 ? -15.608 7.450 33.590 1.00 73.12 103 MET A O 1
ATOM 816 N N . LYS A 1 104 ? -14.264 6.086 34.782 1.00 58.75 104 LYS A N 1
ATOM 817 C CA . LYS A 1 104 ? -15.270 5.719 35.780 1.00 58.75 104 LYS A CA 1
ATOM 818 C C . LYS A 1 104 ? -15.679 6.994 36.524 1.00 58.75 104 LYS A C 1
ATOM 820 O O . LYS A 1 104 ? -14.829 7.609 37.165 1.00 58.75 104 LYS A O 1
ATOM 825 N N . LYS A 1 105 ? -16.946 7.391 36.390 1.00 52.06 105 LYS A N 1
ATOM 826 C CA . LYS A 1 105 ? -17.599 8.251 37.384 1.00 52.06 105 LYS A CA 1
ATOM 827 C C . LYS A 1 105 ? -17.678 7.521 38.718 1.00 52.06 105 LYS A C 1
ATOM 829 O O . LYS A 1 105 ? -17.833 6.277 38.685 1.00 52.06 105 LYS A O 1
#

Foldseek 3Di:
DDPPDDDDDDDDDDPVVVVVLVVVCVVVVHDSVVSVVVVVVVVQVVCVVVVVPCLCQLVVLVVVVVVCLVVLHQDDLVSLVSNCVSVVHDSVVSVVVSCVSNPDD

pLDDT: mean 82.18, std 12.68, range [32.78, 97.38]

InterPro domains:
  IPR010985 Ribbon-helix-helix [SSF47598] (6-49)
  IPR012869 CopG-like ribbon-helix-helix domain [PF07878] (6-48)

Sequence (105 aa):
MTNVTSKRLNLSLPEHLYDDLRIWADHQGRSMANLANFLLERSISTAKVDGEFPTNAGEAQAVEFLKAITKGERPKNSKLVKLAHCLDLETDQLVQLCDRLFMKK